Protein AF-A0A2S8D333-F1 (afdb_monomer_lite)

pLDDT: mean 82.12, std 14.59, range [38.19, 97.81]

Organism: Shigella dysenteriae (NCBI:txid622)

Structure (mmCIF, N/CA/C/O backbone):
data_AF-A0A2S8D333-F1
#
_entry.id   AF-A0A2S8D333-F1
#
loop_
_atom_site.group_PDB
_atom_site.id
_atom_site.type_symbol
_atom_site.label_atom_id
_atom_site.label_alt_id
_atom_site.label_comp_id
_atom_site.label_asym_id
_atom_site.label_entity_id
_atom_site.label_seq_id
_atom_site.pdbx_PDB_ins_code
_atom_site.Cartn_x
_atom_site.Cartn_y
_atom_site.Cartn_z
_atom_site.occupancy
_atom_site.B_iso_or_equiv
_atom_site.auth_seq_id
_atom_site.auth_comp_id
_atom_site.auth_asym_id
_atom_site.auth_atom_id
_atom_site.pdbx_PDB_model_num
ATOM 1 N N . MET A 1 1 ? 14.131 -18.135 -12.642 1.00 60.94 1 MET A N 1
ATOM 2 C CA . MET A 1 1 ? 13.841 -16.740 -13.040 1.00 60.94 1 MET A CA 1
ATOM 3 C C . MET A 1 1 ? 14.433 -15.830 -11.978 1.00 60.94 1 MET A C 1
ATOM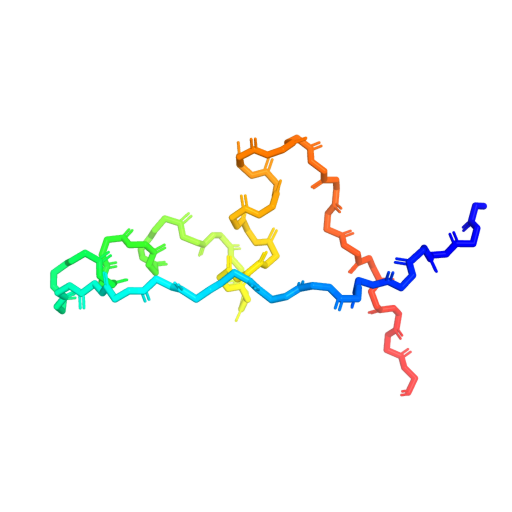 5 O O . MET A 1 1 ? 14.056 -15.967 -10.822 1.00 60.94 1 MET A O 1
ATOM 9 N N . ILE A 1 2 ? 15.404 -14.987 -12.328 1.00 62.69 2 ILE A N 1
ATOM 10 C CA . ILE A 1 2 ? 16.000 -14.037 -11.377 1.00 62.69 2 ILE A CA 1
ATOM 11 C C . ILE A 1 2 ? 14.935 -12.973 -11.054 1.00 62.69 2 ILE A C 1
ATOM 13 O O . ILE A 1 2 ? 14.319 -12.460 -11.992 1.00 62.69 2 ILE A O 1
ATOM 17 N N . PRO A 1 3 ? 14.671 -12.646 -9.775 1.00 71.19 3 PRO A N 1
ATOM 18 C CA . PRO A 1 3 ? 13.772 -11.552 -9.432 1.00 71.19 3 PRO A CA 1
ATOM 19 C C . PRO A 1 3 ? 14.302 -10.239 -10.024 1.00 71.19 3 PRO A C 1
ATOM 21 O O . PRO A 1 3 ? 15.381 -9.781 -9.655 1.00 71.19 3 PRO A O 1
ATOM 24 N N . VAL A 1 4 ? 13.557 -9.630 -10.949 1.00 83.44 4 VAL A N 1
ATOM 25 C CA . VAL A 1 4 ? 13.925 -8.323 -11.512 1.00 83.44 4 VAL A CA 1
ATOM 26 C C . VAL A 1 4 ? 13.681 -7.248 -10.455 1.00 83.44 4 VAL A C 1
ATOM 28 O O . VAL A 1 4 ? 12.583 -7.145 -9.894 1.00 83.44 4 VAL A O 1
ATOM 31 N N . LYS A 1 5 ? 14.712 -6.448 -10.168 1.00 84.56 5 LYS A N 1
ATOM 32 C CA . LYS A 1 5 ? 14.628 -5.352 -9.202 1.00 84.56 5 LYS A CA 1
ATOM 33 C C . LYS A 1 5 ? 13.680 -4.265 -9.716 1.00 84.56 5 LYS A C 1
ATOM 35 O O . LYS A 1 5 ? 13.703 -3.885 -10.883 1.00 84.56 5 LYS A O 1
ATOM 40 N N . ARG A 1 6 ? 12.819 -3.771 -8.825 1.00 86.25 6 ARG A N 1
ATOM 41 C CA . ARG A 1 6 ? 11.877 -2.683 -9.115 1.00 86.25 6 ARG A CA 1
ATOM 42 C C . ARG A 1 6 ? 12.600 -1.348 -8.930 1.00 86.25 6 ARG A C 1
ATOM 44 O O . ARG A 1 6 ? 12.927 -0.995 -7.805 1.00 86.25 6 ARG A O 1
ATOM 51 N N . GLU A 1 7 ? 12.833 -0.629 -10.024 1.00 92.06 7 GLU A N 1
ATOM 52 C CA . GLU A 1 7 ? 13.611 0.627 -10.042 1.00 92.06 7 GLU A CA 1
ATOM 53 C C . GLU A 1 7 ? 12.746 1.901 -9.962 1.00 92.06 7 GLU A C 1
ATOM 55 O O . GLU A 1 7 ? 13.264 3.006 -9.807 1.00 92.06 7 GLU A O 1
ATOM 60 N N . ARG A 1 8 ? 11.417 1.781 -10.096 1.00 91.56 8 ARG A N 1
ATOM 61 C CA . ARG A 1 8 ? 10.482 2.920 -10.099 1.00 91.56 8 ARG A CA 1
ATOM 62 C C . ARG A 1 8 ? 9.466 2.807 -8.966 1.00 91.56 8 ARG A C 1
ATOM 64 O O . ARG A 1 8 ? 8.965 1.719 -8.683 1.00 91.56 8 ARG A O 1
ATOM 71 N N . MET A 1 9 ? 9.158 3.947 -8.348 1.00 90.75 9 MET A N 1
ATOM 72 C CA . MET A 1 9 ? 8.171 4.078 -7.277 1.00 90.75 9 MET A CA 1
ATOM 73 C C . MET A 1 9 ? 6.896 4.727 -7.816 1.00 90.75 9 MET A C 1
ATOM 75 O O . MET A 1 9 ? 6.961 5.735 -8.515 1.00 90.75 9 MET A O 1
ATOM 79 N N . LEU A 1 10 ? 5.747 4.152 -7.463 1.00 89.12 10 LEU A N 1
ATOM 80 C CA . LEU A 1 10 ? 4.437 4.756 -7.671 1.00 89.12 10 LEU A CA 1
ATOM 81 C C . LEU A 1 10 ? 3.898 5.183 -6.305 1.00 89.12 10 LEU A C 1
ATOM 83 O O . LEU A 1 10 ? 3.595 4.327 -5.475 1.00 89.12 10 LEU A O 1
ATOM 87 N N . THR A 1 11 ? 3.792 6.490 -6.085 1.00 90.56 11 THR A N 1
ATOM 88 C CA . THR A 1 11 ? 3.223 7.069 -4.862 1.00 90.56 11 THR A CA 1
ATOM 89 C C . THR A 1 11 ? 1.869 7.674 -5.189 1.00 90.56 11 THR A C 1
ATOM 91 O O . THR A 1 11 ? 1.770 8.502 -6.092 1.00 90.56 11 THR A O 1
ATOM 94 N N . ILE A 1 12 ? 0.838 7.287 -4.442 1.00 90.62 12 ILE A N 1
ATOM 95 C CA . ILE A 1 12 ? -0.507 7.858 -4.547 1.00 90.62 12 ILE A CA 1
ATOM 96 C C . ILE A 1 12 ? -0.880 8.509 -3.218 1.00 90.62 12 ILE A C 1
ATOM 98 O O . ILE A 1 12 ? -0.558 7.979 -2.155 1.00 90.62 12 ILE A O 1
ATOM 102 N N . ARG A 1 13 ? -1.537 9.670 -3.276 1.00 95.25 13 ARG A N 1
ATOM 103 C CA . ARG A 1 13 ? -2.204 10.253 -2.107 1.00 95.25 13 ARG A CA 1
ATOM 104 C C . ARG A 1 13 ? -3.627 9.726 -2.071 1.00 95.25 13 ARG A C 1
ATOM 106 O O . ARG A 1 13 ? -4.277 9.673 -3.109 1.00 95.25 13 ARG A O 1
ATOM 113 N N . VAL A 1 14 ? -4.069 9.343 -0.887 1.00 95.12 14 VAL A N 1
ATOM 114 C CA . VAL A 1 14 ? -5.403 8.809 -0.632 1.00 95.12 14 VAL A CA 1
ATOM 115 C C . VAL A 1 14 ? -5.946 9.455 0.633 1.00 95.12 14 VAL A C 1
ATOM 117 O O . VAL A 1 14 ? -5.180 9.882 1.498 1.00 95.12 14 VAL A O 1
ATOM 120 N N . THR A 1 15 ? -7.262 9.537 0.721 1.00 97.81 15 THR A N 1
ATOM 121 C CA . THR A 1 15 ? -7.983 9.860 1.952 1.00 97.81 15 THR A CA 1
ATOM 122 C C . THR A 1 15 ? -7.901 8.700 2.949 1.00 97.81 15 THR A C 1
ATOM 124 O O . THR A 1 15 ? -7.609 7.559 2.575 1.00 97.81 15 THR A O 1
ATOM 127 N N . ASP A 1 16 ? -8.209 8.964 4.219 1.00 97.38 16 ASP A N 1
ATOM 128 C CA . ASP A 1 16 ? -8.219 7.926 5.260 1.00 97.38 16 ASP A CA 1
ATOM 129 C C . ASP A 1 16 ? -9.211 6.800 4.944 1.00 97.38 16 ASP A C 1
ATOM 131 O O . ASP A 1 16 ? -8.922 5.621 5.151 1.00 97.38 16 ASP A O 1
ATOM 135 N N . GLU A 1 17 ? -10.363 7.151 4.375 1.00 97.69 17 GLU A N 1
ATOM 136 C CA . GLU A 1 17 ? -11.392 6.190 3.988 1.00 97.69 17 GLU A CA 1
ATOM 137 C C . GLU A 1 17 ? -10.912 5.271 2.851 1.00 97.69 17 GLU A C 1
ATOM 139 O O . GLU A 1 17 ? -11.110 4.055 2.879 1.00 97.69 17 GLU A O 1
ATOM 144 N N . GLU A 1 18 ? -10.229 5.828 1.850 1.00 95.75 18 GLU A N 1
ATOM 145 C CA . GLU A 1 18 ? -9.620 5.048 0.772 1.00 95.75 18 GLU A CA 1
ATOM 146 C C . GLU A 1 18 ? -8.512 4.138 1.294 1.00 95.75 18 GLU A C 1
ATOM 148 O O . GLU A 1 18 ? -8.456 2.967 0.911 1.00 95.75 18 GLU A O 1
ATOM 153 N N . HIS A 1 19 ? -7.673 4.638 2.202 1.00 92.88 19 HIS A N 1
ATOM 154 C CA . HIS A 1 19 ? -6.634 3.834 2.831 1.00 92.88 19 HIS A CA 1
ATOM 155 C C . HIS A 1 19 ? -7.229 2.659 3.622 1.00 92.88 19 HIS A C 1
ATOM 157 O O . HIS A 1 19 ? -6.803 1.517 3.437 1.00 92.88 19 HIS A O 1
ATOM 163 N N . ALA A 1 20 ? -8.269 2.902 4.424 1.00 93.69 20 ALA A N 1
ATOM 164 C CA . ALA A 1 20 ? -8.967 1.860 5.173 1.00 93.69 20 ALA A CA 1
ATOM 165 C C . ALA A 1 20 ? -9.596 0.806 4.248 1.00 93.69 20 ALA A C 1
ATOM 167 O O . ALA A 1 20 ? -9.451 -0.394 4.484 1.00 93.69 20 ALA A O 1
ATOM 168 N N . ARG A 1 21 ? -10.232 1.229 3.146 1.00 93.69 21 ARG A N 1
ATOM 169 C CA . ARG A 1 21 ? -10.783 0.306 2.138 1.00 93.69 21 ARG A CA 1
ATOM 170 C C . ARG A 1 21 ? -9.709 -0.547 1.468 1.00 93.69 21 ARG A C 1
ATOM 172 O O . ARG A 1 21 ? -9.951 -1.721 1.192 1.00 93.69 21 ARG A O 1
ATOM 179 N N . LEU A 1 22 ? -8.542 0.030 1.185 1.00 92.44 22 LEU A N 1
ATOM 180 C CA . LEU A 1 22 ? -7.409 -0.697 0.612 1.00 92.44 22 LEU A CA 1
ATOM 181 C C . LEU A 1 22 ? -6.867 -1.741 1.592 1.00 92.44 22 LEU A C 1
ATOM 183 O O . LEU A 1 22 ? -6.640 -2.883 1.197 1.00 92.44 22 LEU A O 1
ATOM 187 N N . LEU A 1 23 ? -6.720 -1.381 2.869 1.00 90.62 23 LEU A N 1
ATOM 188 C CA . LEU A 1 23 ? -6.273 -2.306 3.911 1.00 90.62 23 LEU A CA 1
ATOM 189 C C . LEU A 1 23 ? -7.277 -3.435 4.158 1.00 90.62 23 LEU A C 1
ATOM 191 O O . LEU A 1 23 ? -6.869 -4.588 4.226 1.00 90.62 23 LEU A O 1
ATOM 195 N N . ALA A 1 24 ? -8.578 -3.141 4.209 1.00 92.06 24 ALA A N 1
ATOM 196 C CA . ALA A 1 24 ? -9.617 -4.151 4.425 1.00 92.06 24 ALA A CA 1
ATOM 197 C C . ALA A 1 24 ? -9.675 -5.210 3.308 1.00 92.06 24 ALA A C 1
ATOM 199 O O . ALA A 1 24 ? -10.053 -6.352 3.551 1.00 92.06 24 ALA A O 1
ATOM 200 N N . ARG A 1 25 ? -9.297 -4.840 2.076 1.00 89.81 25 ARG A N 1
ATOM 201 C CA . ARG A 1 25 ? -9.209 -5.763 0.931 1.00 89.81 25 ARG A CA 1
ATOM 202 C C . ARG A 1 25 ? -7.862 -6.477 0.831 1.00 89.81 25 ARG A C 1
ATOM 204 O O . ARG A 1 25 ? -7.740 -7.436 0.070 1.00 89.81 25 ARG A O 1
ATOM 211 N N . CYS A 1 26 ? -6.845 -5.997 1.542 1.00 91.69 26 CYS A N 1
ATOM 212 C CA . CYS A 1 26 ? -5.509 -6.559 1.497 1.00 91.69 26 CYS A CA 1
ATOM 213 C C . CYS A 1 26 ? -5.470 -7.873 2.287 1.00 91.69 26 CYS A C 1
ATOM 215 O O . CYS A 1 26 ? -5.402 -7.8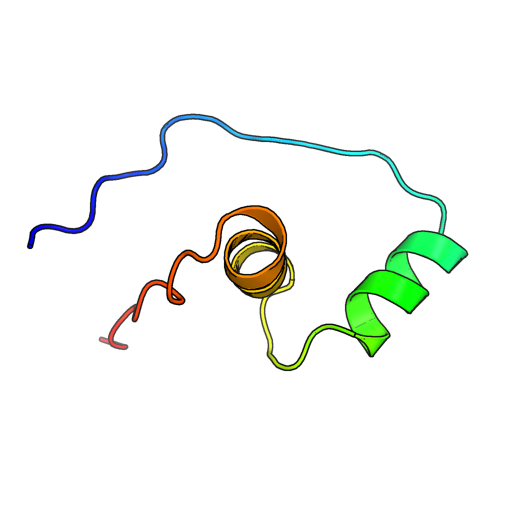83 3.509 1.00 91.69 26 CYS A O 1
ATOM 217 N N . GLU A 1 27 ? -5.448 -8.997 1.571 1.00 79.56 27 GLU A N 1
ATOM 218 C CA . GLU A 1 27 ? -5.419 -10.362 2.132 1.00 79.56 27 GLU A CA 1
ATOM 219 C C . GLU A 1 27 ? -4.082 -10.734 2.823 1.00 79.56 27 GLU A C 1
ATOM 221 O O . GLU A 1 27 ? -3.816 -11.903 3.089 1.00 79.56 27 GLU A O 1
ATOM 226 N N . GLY A 1 28 ? -3.187 -9.772 3.070 1.00 73.75 28 GLY A N 1
ATOM 227 C CA . GLY A 1 28 ? -1.848 -10.019 3.602 1.00 73.75 28 GLY A CA 1
ATOM 228 C C . GLY A 1 28 ? -1.214 -8.788 4.246 1.00 73.75 28 GLY A C 1
ATOM 229 O O . GLY A 1 28 ? -1.811 -7.721 4.323 1.00 73.75 28 GLY A O 1
ATOM 230 N N . THR A 1 29 ? 0.033 -8.925 4.693 1.00 75.38 29 THR A N 1
ATOM 231 C CA . THR A 1 29 ? 0.727 -7.904 5.501 1.00 75.38 29 THR A CA 1
ATOM 232 C C . THR A 1 29 ? 1.246 -6.705 4.706 1.00 75.38 29 THR A C 1
ATOM 234 O O . THR A 1 29 ? 1.654 -5.709 5.296 1.00 75.38 29 THR A O 1
ATOM 237 N N . GLN A 1 30 ? 1.265 -6.779 3.370 1.00 86.31 30 GLN A N 1
ATOM 238 C CA . GLN A 1 30 ? 1.877 -5.756 2.521 1.00 86.31 30 GLN A CA 1
ATOM 239 C C . GLN A 1 30 ? 0.938 -5.306 1.400 1.00 86.31 30 GLN A C 1
ATOM 241 O O . GLN A 1 30 ? 0.815 -5.977 0.369 1.00 86.31 30 GLN A O 1
ATOM 246 N N . LEU A 1 31 ? 0.373 -4.105 1.557 1.00 89.44 31 LEU A N 1
ATOM 247 C CA . LEU A 1 31 ? -0.527 -3.488 0.580 1.00 89.44 31 LEU A CA 1
ATOM 248 C C . LEU A 1 31 ? 0.100 -3.394 -0.820 1.00 89.44 31 LEU A C 1
ATOM 250 O O . LEU A 1 31 ? -0.539 -3.727 -1.812 1.00 89.44 31 LEU A O 1
ATOM 254 N N 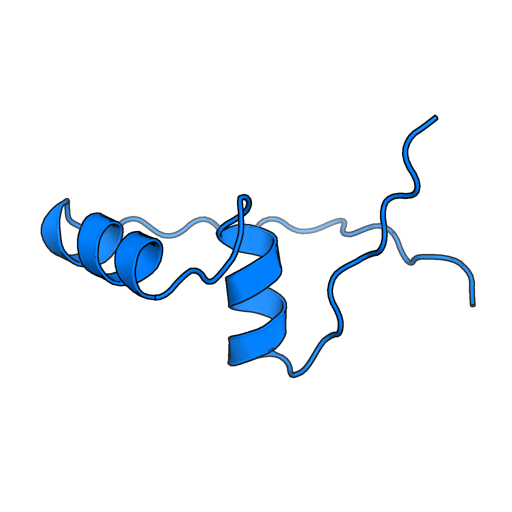. ALA A 1 32 ? 1.384 -3.040 -0.918 1.00 87.62 32 ALA A N 1
ATOM 255 C CA . ALA A 1 32 ? 2.090 -2.956 -2.199 1.00 87.62 32 ALA A CA 1
ATOM 256 C C . ALA A 1 32 ? 2.220 -4.312 -2.920 1.00 87.62 32 ALA A C 1
ATOM 258 O O . ALA A 1 32 ? 2.272 -4.363 -4.150 1.00 87.62 32 ALA A O 1
ATOM 259 N N . SER A 1 33 ? 2.309 -5.419 -2.181 1.00 86.25 33 SER A N 1
ATOM 260 C CA . SER A 1 33 ? 2.352 -6.764 -2.766 1.00 86.25 33 SER A CA 1
ATOM 261 C C . SER A 1 33 ? 0.964 -7.186 -3.245 1.00 86.25 33 SER A C 1
ATOM 263 O O . SER A 1 33 ? 0.832 -7.679 -4.365 1.00 86.25 33 SER A O 1
ATOM 265 N N . TRP A 1 34 ? -0.072 -6.901 -2.451 1.00 89.75 34 TRP A N 1
ATOM 266 C CA . TRP A 1 34 ? -1.464 -7.128 -2.835 1.00 89.75 34 TRP A CA 1
ATOM 267 C C . TRP A 1 34 ? -1.876 -6.302 -4.065 1.00 89.75 34 TRP A C 1
ATOM 269 O O . TRP A 1 34 ? -2.373 -6.868 -5.035 1.00 89.75 34 TRP A O 1
ATOM 279 N N . MET A 1 35 ? -1.575 -4.999 -4.100 1.00 90.44 35 MET A N 1
ATOM 280 C CA . MET A 1 35 ? -1.903 -4.131 -5.240 1.00 90.44 35 MET A CA 1
ATOM 281 C C . MET A 1 35 ? -1.267 -4.619 -6.543 1.00 90.44 35 MET A C 1
ATOM 283 O O . MET A 1 35 ? -1.903 -4.578 -7.587 1.00 90.44 35 MET A O 1
ATOM 287 N N . ARG A 1 36 ? -0.031 -5.131 -6.513 1.00 87.06 36 ARG A N 1
ATOM 288 C CA . ARG A 1 36 ? 0.600 -5.693 -7.721 1.00 87.06 36 ARG A CA 1
ATOM 289 C C . ARG A 1 36 ? -0.098 -6.961 -8.202 1.00 87.06 36 ARG A C 1
ATOM 291 O O . ARG A 1 36 ? -0.266 -7.123 -9.407 1.00 87.06 36 ARG A O 1
ATOM 298 N N . LYS A 1 37 ? -0.520 -7.832 -7.282 1.00 86.56 37 LYS A N 1
ATOM 299 C CA . LYS A 1 37 ? -1.313 -9.021 -7.619 1.00 86.56 37 LYS A CA 1
ATOM 300 C C . LYS A 1 37 ? -2.633 -8.618 -8.276 1.00 86.56 37 LYS A C 1
ATOM 302 O O . LYS A 1 37 ? -2.954 -9.142 -9.334 1.00 86.56 37 LYS A O 1
ATOM 307 N N . VAL A 1 38 ? -3.357 -7.665 -7.688 1.00 89.44 38 VAL A N 1
ATOM 308 C CA . VAL A 1 38 ? -4.681 -7.241 -8.171 1.00 89.44 38 VAL A CA 1
ATOM 309 C C . VAL A 1 38 ? -4.602 -6.431 -9.467 1.00 89.44 38 VAL A C 1
ATOM 311 O O . VAL A 1 38 ? -5.344 -6.710 -10.399 1.00 89.44 38 VAL A O 1
ATOM 314 N N . CYS A 1 39 ? -3.702 -5.450 -9.560 1.00 89.88 39 CYS A N 1
ATOM 315 C CA . CYS A 1 39 ? -3.633 -4.546 -10.711 1.00 89.88 39 CYS A CA 1
ATOM 316 C C . CYS A 1 39 ? -2.844 -5.112 -11.898 1.00 89.88 39 CYS A C 1
ATOM 318 O O . CYS A 1 39 ? -3.094 -4.704 -13.026 1.00 89.88 39 CYS A O 1
ATOM 320 N N . LEU A 1 40 ? -1.867 -5.998 -11.663 1.00 89.06 40 LEU A N 1
ATOM 321 C CA . LEU A 1 40 ? -0.947 -6.485 -12.704 1.00 89.06 40 LEU A CA 1
ATOM 322 C C . LEU A 1 40 ? -1.001 -8.007 -12.899 1.00 89.06 40 LEU A C 1
ATOM 324 O O . LEU A 1 40 ? -0.247 -8.532 -13.714 1.00 89.06 40 LEU A O 1
ATOM 328 N N . GLY A 1 41 ? -1.806 -8.738 -12.116 1.00 82.69 41 GLY A N 1
ATOM 329 C CA . GLY A 1 41 ? -1.810 -10.207 -12.120 1.00 82.69 41 GLY A CA 1
ATOM 330 C C . GLY A 1 41 ? -0.483 -10.830 -11.665 1.00 82.69 41 GLY A C 1
ATOM 331 O O . GLY A 1 41 ? -0.263 -12.026 -11.846 1.00 82.69 41 GLY A O 1
ATOM 332 N N . ALA A 1 42 ? 0.432 -10.032 -11.099 1.00 72.94 42 ALA A N 1
ATOM 333 C CA . ALA A 1 42 ? 1.779 -10.476 -10.770 1.00 72.94 42 ALA A CA 1
ATOM 334 C C . ALA A 1 42 ? 1.777 -11.279 -9.456 1.00 72.94 42 ALA A C 1
ATOM 336 O O . ALA A 1 42 ? 1.287 -10.774 -8.440 1.00 72.94 42 ALA A O 1
ATOM 337 N N . PRO A 1 43 ? 2.349 -12.497 -9.414 1.00 65.00 43 PRO A N 1
ATOM 338 C CA . PRO A 1 43 ? 2.437 -13.253 -8.172 1.00 65.00 43 PRO A CA 1
ATOM 339 C C . PRO A 1 43 ? 3.272 -12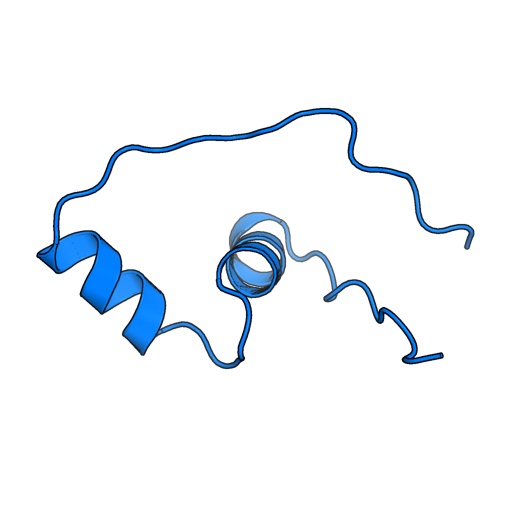.481 -7.135 1.00 65.00 43 PRO A C 1
ATOM 341 O O . PRO 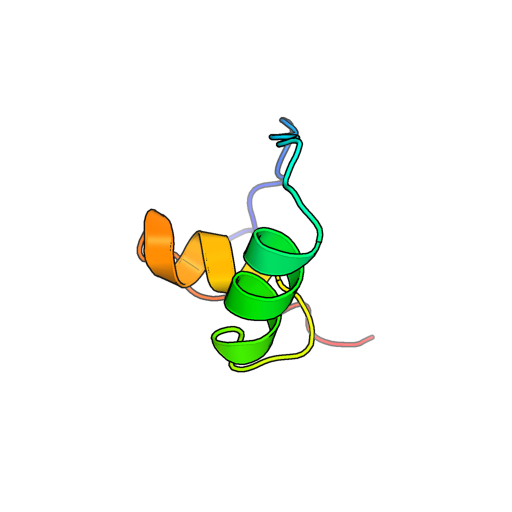A 1 43 ? 4.227 -11.784 -7.506 1.00 65.00 43 PRO A O 1
ATOM 344 N N . PRO A 1 44 ? 2.936 -12.582 -5.834 1.00 64.06 44 PRO A N 1
ATOM 345 C CA . PRO A 1 44 ? 3.711 -11.930 -4.789 1.00 64.06 44 PRO A CA 1
ATOM 346 C C . PRO A 1 44 ? 5.168 -12.386 -4.892 1.00 64.06 44 PRO A C 1
ATOM 348 O O . PRO A 1 44 ? 5.450 -13.580 -5.024 1.00 64.06 44 PRO A O 1
ATOM 351 N N . SER A 1 45 ? 6.099 -11.429 -4.857 1.00 62.09 45 SER A N 1
ATOM 352 C CA . SER A 1 45 ? 7.520 -11.751 -4.762 1.00 62.09 45 SER A CA 1
ATOM 353 C C . SER A 1 45 ? 7.710 -12.553 -3.482 1.00 62.09 45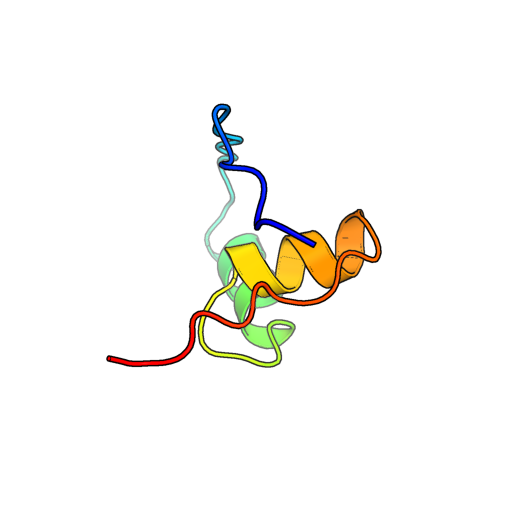 SER A C 1
ATOM 355 O O . SER A 1 45 ? 7.558 -12.006 -2.393 1.00 62.09 45 SER A O 1
ATOM 357 N N . LYS A 1 46 ? 7.988 -13.853 -3.611 1.00 60.03 46 LYS A N 1
ATOM 358 C CA . LYS A 1 46 ? 8.374 -14.686 -2.477 1.00 60.03 46 LYS A CA 1
ATOM 359 C C . LYS A 1 46 ? 9.751 -14.220 -2.028 1.00 60.03 46 LYS A C 1
ATOM 361 O O . LYS A 1 46 ? 10.764 -14.724 -2.503 1.00 60.03 46 LYS A O 1
ATOM 366 N N . THR A 1 47 ? 9.796 -13.213 -1.167 1.00 51.72 47 THR A N 1
ATOM 367 C CA . THR A 1 47 ? 10.991 -12.956 -0.375 1.00 51.72 47 THR A CA 1
ATOM 368 C C . THR A 1 47 ? 11.068 -14.120 0.602 1.00 51.72 47 THR A C 1
ATOM 370 O O . THR A 1 47 ? 10.335 -14.160 1.588 1.00 51.72 47 THR A O 1
ATOM 373 N N . SER A 1 48 ? 11.856 -15.135 0.245 1.00 48.06 48 SER A N 1
ATOM 374 C CA . SER A 1 48 ? 12.266 -16.172 1.184 1.00 48.06 48 SER A CA 1
ATOM 375 C C . SER A 1 48 ? 12.955 -15.459 2.336 1.00 48.06 48 SER A C 1
ATOM 377 O O . SER A 1 48 ? 13.918 -14.730 2.100 1.00 48.06 48 SER A O 1
ATOM 379 N N . GLY A 1 49 ? 12.417 -15.616 3.542 1.00 50.91 49 GLY A N 1
ATOM 380 C CA . GLY A 1 49 ? 13.101 -15.191 4.751 1.00 50.91 49 GLY A CA 1
ATOM 381 C C . GLY A 1 49 ? 14.466 -15.867 4.818 1.00 50.91 49 GLY A C 1
ATOM 382 O O . GLY A 1 49 ? 14.570 -17.079 4.615 1.00 50.91 49 GLY A O 1
ATOM 383 N N . LEU A 1 50 ? 15.481 -15.047 5.043 1.00 38.19 50 LEU A N 1
ATOM 384 C CA . LEU A 1 50 ? 16.789 -15.402 5.567 1.00 38.19 50 LEU A CA 1
ATOM 385 C C . LEU A 1 50 ? 17.167 -14.271 6.519 1.00 38.19 50 LEU A C 1
ATOM 387 O O . LEU A 1 50 ? 16.964 -13.101 6.114 1.00 38.19 50 LEU A O 1
#

Foldseek 3Di:
DPPDDDPDDDDDDDDPVVVVVLVVPQPDDDSVQSCCCVVPVDHRPPPPDD

Secondary structure (DSSP, 8-state):
-PPPP----------HHHHHHHHHH--SS-HHHHHHHHHH-PPP------

Radius of gyration: 12.6 Å; chains: 1; bounding box: 28×27×19 Å

Sequence (50 aa):
MIPVKRERMLTIRVTDEEHARLLARCEGTQLASWMRKVCLGAPPSKTSGL